Protein AF-X1DJU8-F1 (afdb_monomer)

Organism: NCBI:txid412755

Sequence (82 aa):
MGWLRPYAAKAKVEHEFDVDHLNVYVTFRFAMETTSDPLAEEVEHDVKPPNAKWLVEADDILKPVTASAWQDAWTLLLTIPN

Radius of gyration: 14.69 Å; Cα contacts (8 Å, |Δi|>4): 129; chains: 1; bounding box: 30×35×40 Å

Mean predicted aligned error: 9.41 Å

Structure (mmCIF, N/CA/C/O backbone):
data_AF-X1DJU8-F1
#
_entry.id   AF-X1DJU8-F1
#
loop_
_atom_site.group_PDB
_atom_site.id
_atom_site.type_symbol
_atom_site.label_atom_id
_atom_site.label_alt_id
_atom_site.label_comp_id
_atom_site.label_asym_id
_atom_site.label_entity_id
_atom_site.label_seq_id
_atom_site.pdbx_PDB_ins_code
_atom_site.Cartn_x
_atom_site.Cartn_y
_atom_site.Cartn_z
_atom_site.occupancy
_atom_site.B_iso_or_equiv
_atom_site.auth_seq_id
_atom_site.auth_comp_id
_atom_site.auth_asym_id
_atom_site.auth_atom_id
_atom_site.pdbx_PDB_model_num
ATOM 1 N N . MET A 1 1 ? 17.200 -24.458 -12.900 1.00 38.03 1 MET A N 1
ATOM 2 C CA . MET A 1 1 ? 17.476 -24.572 -11.449 1.00 38.03 1 MET A CA 1
ATOM 3 C C . MET A 1 1 ? 18.256 -23.333 -11.058 1.00 38.03 1 MET A C 1
ATOM 5 O O . MET A 1 1 ? 19.359 -23.175 -11.536 1.00 38.03 1 MET A O 1
ATOM 9 N N . GLY A 1 2 ? 17.771 -22.364 -10.308 1.00 48.19 2 GLY A N 1
ATOM 10 C CA . GLY A 1 2 ? 16.541 -22.184 -9.562 1.00 48.19 2 GLY A CA 1
ATOM 11 C C . GLY A 1 2 ? 16.848 -20.990 -8.672 1.00 48.19 2 GLY A C 1
ATOM 12 O O . GLY A 1 2 ? 17.752 -21.096 -7.859 1.00 48.19 2 GLY A O 1
ATOM 13 N N . TRP A 1 3 ? 16.178 -19.860 -8.881 1.00 43.56 3 TRP A N 1
ATOM 14 C CA . TRP A 1 3 ? 16.081 -18.786 -7.891 1.00 43.56 3 TRP A CA 1
ATOM 15 C C . TRP A 1 3 ? 14.938 -17.843 -8.267 1.00 43.56 3 TRP A C 1
ATOM 17 O O . TRP A 1 3 ? 15.097 -16.639 -8.424 1.00 43.56 3 TRP A O 1
ATOM 27 N N . LEU A 1 4 ? 13.733 -18.417 -8.328 1.00 46.81 4 LEU A N 1
ATOM 28 C CA . LEU A 1 4 ? 12.557 -17.712 -7.828 1.00 46.81 4 LEU A CA 1
ATOM 29 C C . LEU A 1 4 ? 12.810 -17.512 -6.333 1.00 46.81 4 LEU A C 1
ATOM 31 O O . LEU A 1 4 ? 12.398 -18.332 -5.515 1.00 46.81 4 LEU A O 1
ATOM 35 N N . ARG A 1 5 ? 13.599 -16.496 -5.968 1.00 49.47 5 ARG A N 1
ATOM 36 C CA . ARG A 1 5 ? 13.606 -16.058 -4.578 1.00 49.47 5 ARG A CA 1
ATOM 37 C C . ARG A 1 5 ? 12.189 -15.542 -4.344 1.00 49.47 5 ARG A C 1
ATOM 39 O O . ARG A 1 5 ? 11.796 -14.617 -5.055 1.00 49.47 5 ARG A O 1
ATOM 46 N N . PRO A 1 6 ? 11.402 -16.138 -3.433 1.00 46.16 6 PRO A N 1
ATOM 47 C CA . PRO A 1 6 ? 10.123 -15.551 -3.084 1.00 46.16 6 PRO A CA 1
ATOM 48 C C . PRO A 1 6 ? 10.414 -14.112 -2.662 1.00 46.16 6 PRO A C 1
ATOM 50 O O . PRO A 1 6 ? 11.298 -13.873 -1.836 1.00 46.16 6 PRO A O 1
ATOM 53 N N . TYR A 1 7 ? 9.763 -13.174 -3.347 1.00 52.41 7 TYR A N 1
ATOM 54 C CA . TYR A 1 7 ? 9.926 -11.731 -3.225 1.00 52.41 7 TYR A CA 1
ATOM 55 C C . TYR A 1 7 ? 9.515 -11.296 -1.812 1.00 52.41 7 TYR A C 1
ATOM 57 O O . TYR A 1 7 ? 8.422 -10.800 -1.577 1.00 52.41 7 TYR A O 1
ATOM 65 N N . ALA A 1 8 ? 10.374 -11.536 -0.826 1.00 47.19 8 ALA A N 1
ATOM 66 C CA . ALA A 1 8 ? 10.259 -10.949 0.497 1.00 47.19 8 ALA A CA 1
ATOM 67 C C . ALA A 1 8 ? 10.967 -9.597 0.426 1.00 47.19 8 ALA A C 1
ATOM 69 O O . ALA A 1 8 ? 12.085 -9.423 0.919 1.00 47.19 8 ALA A O 1
ATOM 70 N N . ALA A 1 9 ? 10.366 -8.658 -0.306 1.00 54.31 9 ALA A N 1
ATOM 71 C CA . ALA A 1 9 ? 10.866 -7.300 -0.341 1.00 54.31 9 ALA A CA 1
ATOM 72 C C . ALA A 1 9 ? 10.835 -6.753 1.084 1.00 54.31 9 ALA A C 1
ATOM 74 O O . ALA A 1 9 ? 9.783 -6.645 1.708 1.00 54.31 9 ALA A O 1
ATOM 75 N N . LYS A 1 10 ? 12.015 -6.429 1.616 1.00 61.34 10 LYS A N 1
ATOM 76 C CA . LYS A 1 10 ? 12.123 -5.588 2.802 1.00 61.34 10 LYS A CA 1
ATOM 77 C C . LYS A 1 10 ? 11.477 -4.254 2.428 1.00 61.34 10 LYS A C 1
ATOM 79 O O . LYS A 1 10 ? 12.088 -3.484 1.690 1.00 61.34 10 LYS A O 1
ATOM 84 N N . ALA A 1 11 ? 10.240 -4.047 2.857 1.00 73.00 11 ALA A N 1
ATOM 85 C CA . ALA A 1 11 ? 9.488 -2.832 2.608 1.00 73.00 11 ALA A CA 1
ATOM 86 C C . ALA A 1 11 ? 9.468 -1.974 3.874 1.00 73.00 11 ALA A C 1
ATOM 88 O O . ALA A 1 11 ? 9.428 -2.496 4.992 1.00 73.00 11 ALA A O 1
ATOM 89 N N . LYS A 1 12 ? 9.525 -0.658 3.696 1.00 86.50 12 LYS A N 1
ATOM 90 C CA . LYS A 1 12 ? 9.156 0.295 4.739 1.00 86.50 12 LYS A CA 1
ATOM 91 C C . LYS A 1 12 ? 7.639 0.447 4.674 1.00 86.50 12 LYS A C 1
ATOM 93 O O . LYS A 1 12 ? 7.107 0.655 3.587 1.00 86.50 12 LYS A O 1
ATOM 98 N N . VAL A 1 13 ? 6.968 0.296 5.812 1.00 88.88 13 VAL A N 1
ATOM 99 C CA . VAL A 1 13 ? 5.519 0.480 5.920 1.00 88.88 13 VAL A CA 1
ATOM 100 C C . VAL A 1 13 ? 5.266 1.713 6.771 1.00 88.88 13 VAL A C 1
ATOM 102 O O . VAL A 1 13 ? 5.693 1.769 7.924 1.00 88.88 13 VAL A O 1
ATOM 105 N N . GLU A 1 14 ? 4.597 2.696 6.188 1.00 91.62 14 GLU A N 1
ATOM 106 C CA . GLU A 1 14 ? 4.138 3.910 6.859 1.00 91.62 14 GLU A CA 1
ATOM 107 C C . GLU A 1 14 ? 2.619 3.955 6.789 1.00 91.62 14 GLU A C 1
ATOM 109 O O . GLU A 1 14 ? 2.023 3.434 5.850 1.00 91.62 14 GLU A O 1
ATOM 114 N N . HIS A 1 15 ? 1.986 4.532 7.802 1.00 90.31 15 HIS A N 1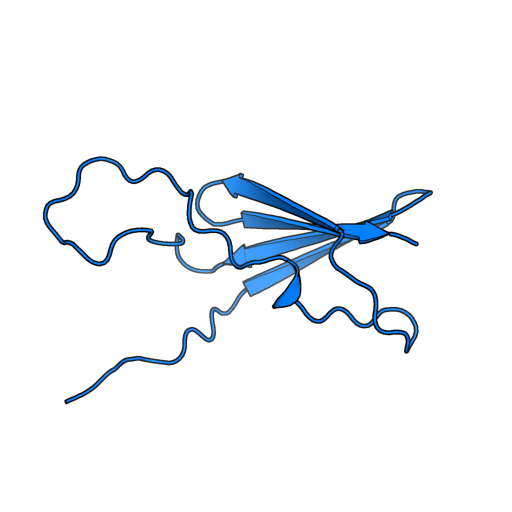
ATOM 115 C CA . HIS A 1 15 ? 0.537 4.620 7.857 1.00 90.31 15 HIS A CA 1
ATOM 116 C C . HIS A 1 15 ? 0.102 6.002 8.313 1.00 90.31 15 HIS A C 1
ATOM 118 O O . HIS A 1 15 ? 0.773 6.651 9.116 1.00 90.31 15 HIS A O 1
ATOM 124 N N . GLU A 1 16 ? -1.033 6.423 7.783 1.00 92.19 16 GLU A N 1
ATOM 125 C CA . GLU A 1 16 ? -1.674 7.693 8.067 1.00 92.19 16 GLU A CA 1
ATOM 126 C C . GLU A 1 16 ? -3.162 7.428 8.277 1.00 92.19 16 GLU A C 1
ATOM 128 O O . GLU A 1 16 ? -3.825 6.825 7.430 1.00 92.19 16 GLU A O 1
ATOM 133 N N . PHE A 1 17 ? -3.669 7.843 9.436 1.00 88.12 17 PHE A N 1
ATOM 134 C CA . PHE A 1 17 ? -5.089 7.768 9.747 1.00 88.12 17 PHE A CA 1
ATOM 135 C C . PHE A 1 17 ? -5.772 9.055 9.296 1.00 88.12 17 PHE A C 1
ATOM 137 O O . PHE A 1 17 ? -5.426 10.136 9.776 1.00 88.12 17 PHE A O 1
ATOM 144 N N . ASP A 1 18 ? -6.758 8.912 8.417 1.00 87.75 18 ASP A N 1
ATOM 145 C CA . ASP A 1 18 ? -7.734 9.949 8.101 1.00 87.75 18 ASP A CA 1
ATOM 146 C C . ASP A 1 18 ? -9.042 9.674 8.873 1.00 87.75 18 ASP A C 1
ATOM 148 O O . ASP A 1 18 ? -9.186 8.673 9.582 1.00 87.75 18 ASP A O 1
ATOM 152 N N . VAL A 1 19 ? -10.009 10.579 8.767 1.00 86.44 19 VAL A N 1
ATOM 153 C CA . VAL A 1 19 ? -11.289 10.545 9.482 1.00 86.44 19 VAL A CA 1
ATOM 154 C C . VAL A 1 19 ? -12.124 9.310 9.114 1.00 86.44 19 VAL A C 1
ATOM 156 O O . VAL A 1 19 ? -12.833 8.776 9.969 1.00 86.44 19 VAL A O 1
ATOM 159 N N . ASP A 1 20 ? -12.056 8.845 7.866 1.00 89.88 20 ASP A N 1
ATOM 160 C CA . ASP A 1 20 ? -12.897 7.771 7.317 1.00 89.88 20 ASP A CA 1
ATOM 161 C C . ASP A 1 20 ? -12.117 6.572 6.746 1.00 89.88 20 ASP A C 1
ATOM 163 O O . ASP A 1 20 ? -12.722 5.556 6.390 1.00 89.88 20 ASP A O 1
ATOM 167 N N . HIS A 1 21 ? -10.785 6.640 6.686 1.00 89.50 21 HIS A N 1
ATOM 168 C CA . HIS A 1 21 ? -9.957 5.568 6.140 1.00 89.50 21 HIS A CA 1
ATOM 169 C C . HIS A 1 21 ? -8.526 5.567 6.700 1.00 89.50 21 HIS A C 1
ATOM 171 O O . HIS A 1 21 ? -8.014 6.560 7.209 1.00 89.50 21 HIS A O 1
ATOM 177 N N . LEU A 1 22 ? -7.868 4.418 6.579 1.00 90.94 22 LEU A N 1
ATOM 178 C CA . LEU A 1 22 ? -6.457 4.202 6.863 1.00 90.94 22 LEU A CA 1
ATOM 179 C C . LEU A 1 22 ? -5.687 4.118 5.543 1.00 90.94 22 LEU A C 1
ATOM 181 O O . LEU A 1 22 ? -5.948 3.243 4.711 1.00 90.94 22 LEU A O 1
ATOM 185 N N . ASN A 1 23 ? -4.709 5.001 5.375 1.00 92.69 23 ASN A N 1
ATOM 186 C CA . ASN A 1 23 ? -3.746 4.948 4.284 1.00 92.69 23 ASN A CA 1
ATOM 187 C C . ASN A 1 23 ? -2.486 4.221 4.742 1.00 92.69 23 ASN A C 1
ATOM 189 O O . ASN A 1 23 ? -1.930 4.515 5.798 1.00 92.69 23 ASN A O 1
ATOM 193 N N . VAL A 1 24 ? -2.022 3.273 3.933 1.00 91.75 24 VAL A N 1
ATOM 194 C CA . VAL A 1 24 ? -0.794 2.513 4.170 1.00 91.75 24 VAL A CA 1
ATOM 195 C C . VAL A 1 24 ? 0.117 2.662 2.964 1.00 91.75 24 VAL A C 1
ATOM 197 O O . VAL A 1 24 ? -0.221 2.247 1.858 1.00 91.75 24 VAL A O 1
ATOM 200 N N . TYR A 1 25 ? 1.296 3.223 3.187 1.00 91.06 25 TYR A N 1
ATOM 201 C CA . TYR A 1 25 ? 2.341 3.385 2.191 1.00 91.06 25 TYR A CA 1
ATOM 202 C C . TYR A 1 25 ? 3.354 2.258 2.346 1.00 91.06 25 TYR A C 1
ATOM 204 O O . TYR A 1 25 ? 3.970 2.086 3.400 1.00 91.06 25 TYR A O 1
ATOM 212 N N . VAL A 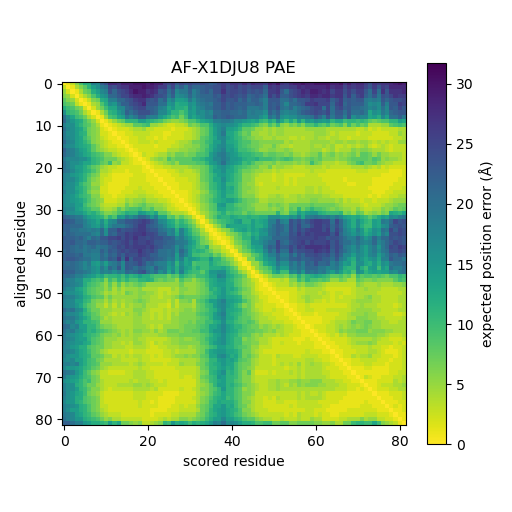1 26 ? 3.527 1.480 1.285 1.00 88.44 26 VAL A N 1
ATOM 213 C CA . VAL A 1 26 ? 4.477 0.373 1.217 1.00 88.44 26 VAL A CA 1
ATOM 214 C C . VAL A 1 26 ? 5.584 0.760 0.248 1.00 88.44 26 VAL A C 1
ATOM 216 O O . VAL A 1 26 ? 5.391 0.717 -0.964 1.00 88.44 26 VAL A O 1
ATOM 219 N N . THR A 1 27 ? 6.750 1.125 0.777 1.00 87.69 27 THR A N 1
ATOM 220 C CA . THR A 1 27 ? 7.930 1.464 -0.031 1.00 87.69 27 THR A CA 1
ATOM 221 C C . THR A 1 27 ? 8.865 0.267 -0.115 1.00 87.69 27 THR A C 1
ATOM 223 O O . THR A 1 27 ? 9.459 -0.160 0.881 1.00 87.69 27 THR A O 1
ATOM 226 N N . PHE A 1 28 ? 9.019 -0.281 -1.313 1.00 80.75 28 PHE A N 1
ATOM 227 C CA . PHE A 1 28 ? 9.885 -1.415 -1.597 1.00 80.75 28 PHE A CA 1
ATOM 228 C C . PHE A 1 28 ? 11.349 -0.983 -1.723 1.00 80.75 28 PHE A C 1
ATOM 230 O O . PHE A 1 28 ? 11.680 0.090 -2.218 1.00 80.75 28 PHE A O 1
ATOM 237 N N . ARG A 1 29 ? 12.267 -1.859 -1.297 1.00 77.44 29 ARG A N 1
ATOM 238 C CA . ARG A 1 29 ? 13.717 -1.619 -1.408 1.00 77.44 29 ARG A CA 1
ATOM 239 C C . ARG A 1 29 ? 14.213 -1.489 -2.855 1.00 77.44 29 ARG A C 1
ATOM 241 O O . ARG A 1 29 ? 15.239 -0.857 -3.088 1.00 77.44 29 ARG A O 1
ATOM 248 N N . PHE A 1 30 ? 13.542 -2.150 -3.787 1.00 70.94 30 PHE A N 1
ATOM 249 C CA . PHE A 1 30 ? 13.872 -2.148 -5.208 1.00 70.94 30 PHE A CA 1
ATOM 250 C C . PHE A 1 30 ? 12.650 -1.684 -5.982 1.00 70.94 30 PHE A C 1
ATOM 252 O O . PHE A 1 30 ? 11.530 -1.891 -5.512 1.00 70.94 30 PHE A O 1
ATOM 259 N N . ALA A 1 31 ? 12.878 -1.064 -7.141 1.00 71.94 31 ALA A N 1
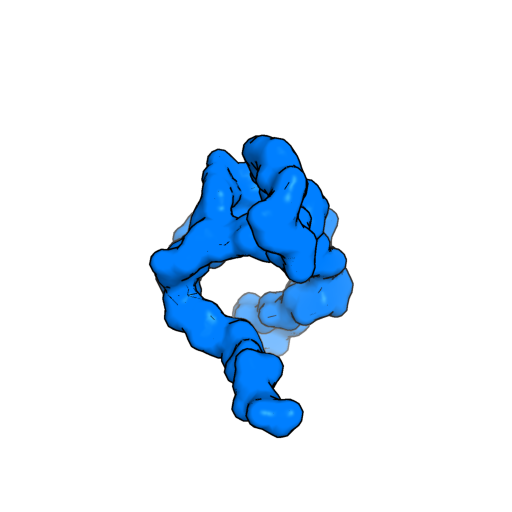ATOM 260 C CA . ALA A 1 31 ? 11.782 -0.688 -8.018 1.00 71.94 31 ALA A CA 1
ATOM 261 C C . ALA A 1 31 ? 11.008 -1.956 -8.381 1.00 71.94 31 ALA A C 1
ATOM 263 O O . ALA A 1 31 ? 11.606 -3.019 -8.581 1.00 71.94 31 ALA A O 1
ATOM 264 N N . MET A 1 32 ? 9.687 -1.861 -8.433 1.00 66.88 32 MET A N 1
ATOM 265 C CA . MET A 1 32 ? 8.877 -2.963 -8.925 1.00 66.88 32 MET A CA 1
ATOM 266 C C . MET A 1 32 ? 9.022 -3.028 -10.444 1.00 66.88 32 MET A C 1
ATOM 268 O O . MET A 1 32 ? 8.359 -2.301 -11.183 1.00 66.88 32 MET A O 1
ATOM 272 N N . GLU A 1 33 ? 9.948 -3.882 -10.889 1.00 57.19 33 GLU A N 1
ATOM 273 C CA . GLU A 1 33 ? 10.111 -4.252 -12.292 1.00 57.19 33 GLU A CA 1
ATOM 274 C C . GLU A 1 33 ? 8.825 -4.910 -12.789 1.00 57.19 33 GLU A C 1
ATOM 276 O O . GLU A 1 33 ? 8.304 -5.854 -12.189 1.00 57.19 33 GLU A O 1
ATOM 281 N N . THR A 1 34 ? 8.309 -4.406 -13.901 1.00 55.72 34 THR A N 1
ATOM 282 C CA . THR A 1 34 ? 7.083 -4.897 -14.534 1.00 55.72 34 THR A CA 1
ATOM 283 C C . THR A 1 34 ? 7.373 -5.421 -15.936 1.00 55.72 34 THR A C 1
ATOM 285 O O . THR A 1 34 ? 6.620 -5.215 -16.871 1.00 55.72 34 THR A O 1
ATOM 288 N N . THR A 1 35 ? 8.468 -6.159 -16.100 1.00 47.66 35 THR A N 1
ATOM 289 C CA . THR A 1 35 ? 8.631 -7.045 -17.255 1.00 47.66 35 THR A CA 1
ATOM 290 C C . THR A 1 35 ? 9.568 -8.196 -16.908 1.00 47.66 35 THR A C 1
ATOM 292 O O . THR A 1 35 ? 10.497 -8.046 -16.123 1.00 47.66 35 THR A O 1
ATOM 295 N N . SER A 1 36 ? 9.309 -9.369 -17.481 1.00 47.47 36 SER A N 1
ATOM 296 C CA . SER A 1 36 ? 10.246 -10.504 -17.451 1.00 47.47 36 SER A CA 1
ATOM 297 C C . SER A 1 36 ? 11.081 -10.585 -18.738 1.00 47.47 36 SER A C 1
ATOM 299 O O . SER A 1 36 ? 11.794 -11.566 -18.945 1.00 47.47 36 SER A O 1
ATOM 301 N N . ASP A 1 37 ? 10.996 -9.553 -19.587 1.00 46.84 37 ASP A N 1
ATOM 302 C CA . ASP A 1 37 ? 11.628 -9.469 -20.901 1.00 46.84 37 ASP A CA 1
ATOM 303 C C . ASP A 1 37 ? 12.777 -8.433 -20.908 1.00 46.84 37 ASP A C 1
ATOM 305 O O . ASP A 1 37 ? 12.531 -7.247 -20.678 1.00 46.84 37 ASP A O 1
ATOM 309 N N . PRO A 1 38 ? 14.032 -8.847 -21.173 1.00 47.00 38 PRO A N 1
ATOM 310 C CA . PRO A 1 38 ? 15.208 -7.974 -21.170 1.00 47.00 38 PRO A CA 1
ATOM 311 C C . PRO A 1 38 ? 15.310 -7.007 -22.369 1.00 47.00 38 PRO A C 1
ATOM 313 O O . PRO A 1 38 ? 16.315 -6.303 -22.471 1.00 47.00 38 PRO A O 1
ATOM 316 N N . LEU A 1 39 ? 14.330 -6.977 -23.284 1.00 53.28 39 LEU A N 1
ATOM 317 C CA . LEU A 1 39 ? 14.323 -6.112 -24.477 1.00 53.28 39 LEU A CA 1
ATOM 318 C C . LEU A 1 39 ? 13.183 -5.072 -24.514 1.00 53.28 39 LEU A C 1
ATOM 320 O O . LEU A 1 39 ? 13.012 -4.410 -25.537 1.00 53.28 39 LEU A O 1
ATOM 324 N N . ALA A 1 40 ? 12.397 -4.922 -23.445 1.00 51.00 40 ALA A N 1
ATOM 325 C CA . ALA A 1 40 ? 11.267 -3.987 -23.419 1.00 51.00 40 ALA A CA 1
ATOM 326 C C . ALA A 1 40 ? 11.699 -2.517 -23.180 1.00 51.00 40 ALA A C 1
ATOM 328 O O . ALA A 1 40 ? 12.620 -2.259 -22.405 1.00 51.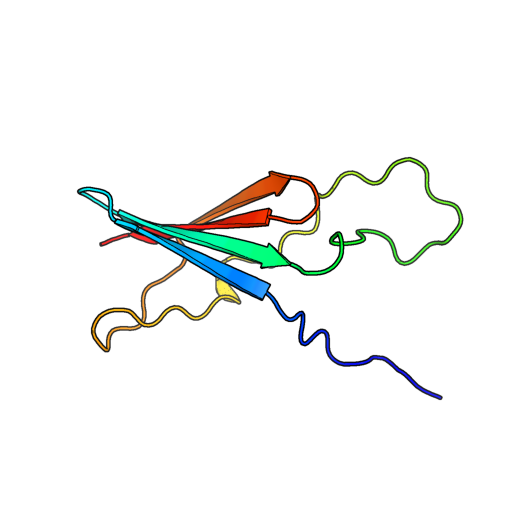00 40 ALA A O 1
ATOM 329 N N . GLU A 1 41 ? 11.022 -1.566 -23.845 1.00 53.78 41 GLU A N 1
ATOM 330 C CA . GLU A 1 41 ? 11.131 -0.110 -23.603 1.00 53.78 41 GLU A CA 1
ATOM 331 C C . GLU A 1 41 ? 10.636 0.284 -22.188 1.00 53.78 41 GLU A C 1
ATOM 333 O O . GLU A 1 41 ? 10.132 -0.573 -21.460 1.00 53.78 41 GLU A O 1
ATOM 338 N N . GLU A 1 42 ? 10.817 1.559 -21.786 1.00 48.84 42 GLU A N 1
ATOM 339 C CA . GLU A 1 42 ? 10.450 2.109 -20.461 1.00 48.84 42 GLU A CA 1
ATOM 340 C C . GLU A 1 42 ? 9.129 1.526 -19.938 1.00 48.84 42 GLU A C 1
ATOM 342 O O . GLU A 1 42 ? 8.072 1.655 -20.552 1.00 48.84 42 GLU A O 1
ATOM 347 N N . VAL A 1 43 ? 9.217 0.829 -18.807 1.00 52.09 43 VAL A N 1
ATOM 348 C CA . VAL A 1 43 ? 8.140 -0.027 -18.326 1.00 52.09 43 VAL A CA 1
ATOM 349 C C . VAL A 1 43 ? 7.112 0.813 -17.565 1.00 52.09 43 VAL A C 1
ATOM 351 O O . VAL A 1 43 ? 7.423 1.352 -16.503 1.00 52.09 43 VAL A O 1
ATOM 354 N N . GLU A 1 44 ? 5.880 0.905 -18.075 1.00 51.22 44 GLU A N 1
ATOM 355 C CA . GLU A 1 44 ? 4.732 1.368 -17.285 1.00 51.22 44 GLU A CA 1
ATOM 356 C C . GLU A 1 44 ? 4.584 0.464 -16.048 1.00 51.22 44 GLU A C 1
ATOM 358 O O . GLU A 1 44 ? 4.442 -0.755 -16.168 1.00 51.22 44 GLU A O 1
ATOM 363 N N . HIS A 1 45 ? 4.628 1.051 -14.846 1.00 52.28 45 HIS A N 1
ATOM 364 C CA . HIS A 1 45 ? 4.506 0.353 -13.557 1.00 52.28 45 HIS A CA 1
ATOM 365 C C . HIS A 1 45 ? 3.074 -0.164 -13.294 1.00 52.28 45 HIS A C 1
ATOM 367 O O . HIS A 1 45 ? 2.495 0.054 -12.230 1.00 52.28 45 HIS A O 1
ATOM 373 N N . ASP A 1 46 ? 2.476 -0.873 -14.247 1.00 52.50 46 ASP A N 1
ATOM 374 C CA . ASP A 1 46 ? 1.040 -1.161 -14.252 1.00 52.50 46 ASP A CA 1
ATOM 375 C C . ASP A 1 46 ? 0.657 -2.444 -13.510 1.00 52.50 46 ASP A C 1
ATOM 377 O O . ASP A 1 46 ? -0.502 -2.637 -13.128 1.00 52.50 46 ASP A O 1
ATOM 381 N N . VAL A 1 47 ? 1.614 -3.338 -13.235 1.00 63.66 47 VAL A N 1
ATOM 382 C CA . VAL A 1 47 ? 1.313 -4.603 -12.545 1.00 63.66 47 VAL A CA 1
ATOM 383 C C . VAL A 1 47 ? 1.313 -4.403 -11.031 1.00 63.66 47 VAL A C 1
ATOM 385 O O . VAL A 1 47 ? 2.224 -4.798 -10.302 1.00 63.66 47 VAL A O 1
ATOM 388 N N . LYS A 1 48 ? 0.238 -3.796 -10.534 1.00 72.25 48 LYS A N 1
ATOM 389 C CA . LYS A 1 48 ? -0.080 -3.764 -9.105 1.00 72.25 48 LYS A CA 1
ATOM 390 C C . LYS A 1 48 ? -0.659 -5.115 -8.650 1.00 72.25 48 LYS A C 1
ATOM 392 O O . LYS A 1 48 ? -1.551 -5.649 -9.317 1.00 72.25 48 LYS A O 1
ATOM 397 N N . PRO A 1 49 ? -0.249 -5.669 -7.490 1.00 73.56 49 PRO A N 1
ATOM 398 C CA . PRO A 1 49 ? -0.924 -6.828 -6.914 1.00 73.56 49 PRO A CA 1
ATOM 399 C C . PRO A 1 49 ? -2.428 -6.555 -6.705 1.00 73.56 49 PRO A C 1
ATOM 401 O O . PRO A 1 49 ? -2.783 -5.488 -6.198 1.00 73.56 49 PRO A O 1
ATOM 404 N N . PRO A 1 50 ? -3.326 -7.498 -7.055 1.00 82.69 50 PRO A N 1
ATOM 405 C CA . PRO A 1 50 ? -4.759 -7.337 -6.827 1.00 82.69 50 PRO A CA 1
ATOM 406 C C . PRO A 1 50 ? -5.087 -7.032 -5.363 1.00 82.69 50 PRO A C 1
ATOM 408 O O . PRO A 1 50 ? -4.543 -7.680 -4.469 1.00 82.69 50 PRO A O 1
ATOM 411 N N . ASN A 1 51 ? -6.032 -6.116 -5.123 1.00 84.94 51 ASN A N 1
ATOM 412 C CA . ASN A 1 51 ? -6.442 -5.696 -3.776 1.00 84.94 51 ASN A CA 1
ATOM 413 C C . ASN A 1 51 ? -6.787 -6.886 -2.862 1.00 84.94 51 ASN A C 1
ATOM 415 O O . ASN A 1 51 ? -6.354 -6.930 -1.718 1.00 84.94 51 ASN A O 1
ATOM 419 N N . ALA A 1 52 ? -7.481 -7.895 -3.400 1.00 82.88 52 ALA A N 1
ATOM 420 C CA . ALA A 1 52 ? -7.895 -9.095 -2.668 1.00 82.88 52 ALA A CA 1
ATOM 421 C C . ALA A 1 52 ? -6.737 -9.992 -2.179 1.00 82.88 52 ALA A C 1
ATOM 423 O O . ALA A 1 52 ? -6.976 -10.925 -1.419 1.00 82.88 52 ALA A O 1
ATOM 424 N N . LYS A 1 53 ? -5.497 -9.758 -2.630 1.00 83.75 53 LYS A N 1
ATOM 425 C CA . LYS A 1 53 ? -4.313 -10.487 -2.146 1.00 83.75 53 LYS A CA 1
ATOM 426 C C . LYS A 1 53 ? -3.678 -9.846 -0.914 1.00 83.75 53 LYS A C 1
ATOM 428 O O . LYS A 1 53 ? -2.830 -10.477 -0.289 1.00 83.75 53 LYS A O 1
ATOM 433 N N . TRP A 1 54 ? -4.051 -8.613 -0.584 1.00 84.75 54 TRP A N 1
ATOM 434 C CA . TRP A 1 54 ? -3.567 -7.933 0.607 1.00 84.75 54 TRP A CA 1
ATOM 435 C C . TRP A 1 54 ? -4.401 -8.351 1.812 1.00 84.75 54 TRP A C 1
ATOM 437 O O . TRP A 1 54 ? -5.629 -8.321 1.768 1.00 84.75 54 TRP A O 1
ATOM 447 N N . LEU A 1 55 ? -3.717 -8.729 2.886 1.00 84.25 55 LEU A N 1
ATOM 448 C CA . LEU A 1 55 ? -4.326 -9.001 4.180 1.00 84.25 55 LEU A CA 1
ATOM 449 C C . LEU A 1 55 ? -3.923 -7.863 5.111 1.00 84.25 55 LEU A C 1
ATOM 451 O O . LEU A 1 55 ? -2.732 -7.659 5.344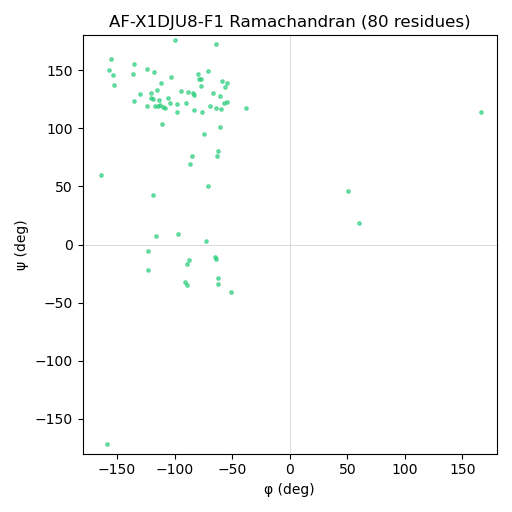 1.00 84.25 55 LEU A O 1
ATOM 455 N N . VAL A 1 56 ? -4.907 -7.109 5.593 1.00 85.81 56 VAL A N 1
ATOM 456 C CA . VAL A 1 56 ? -4.707 -6.045 6.577 1.00 85.81 56 VAL A CA 1
ATOM 457 C C . VAL A 1 56 ? -5.535 -6.391 7.801 1.00 85.81 56 VAL A C 1
ATOM 459 O O . VAL A 1 56 ? -6.734 -6.638 7.697 1.00 85.81 56 VAL A O 1
ATOM 462 N N . GLU A 1 57 ? -4.878 -6.422 8.951 1.00 87.25 57 GLU A N 1
ATOM 463 C CA . GLU A 1 57 ? -5.506 -6.580 10.254 1.00 87.25 57 GLU A CA 1
ATOM 464 C C . GLU A 1 57 ? -5.275 -5.287 11.033 1.00 87.25 57 GLU A C 1
ATOM 466 O O . GLU A 1 57 ? -4.131 -4.873 11.229 1.00 87.25 57 GLU A O 1
ATOM 471 N N . ALA A 1 58 ? -6.364 -4.624 11.406 1.00 83.31 58 ALA A N 1
ATOM 472 C CA . ALA A 1 58 ? -6.358 -3.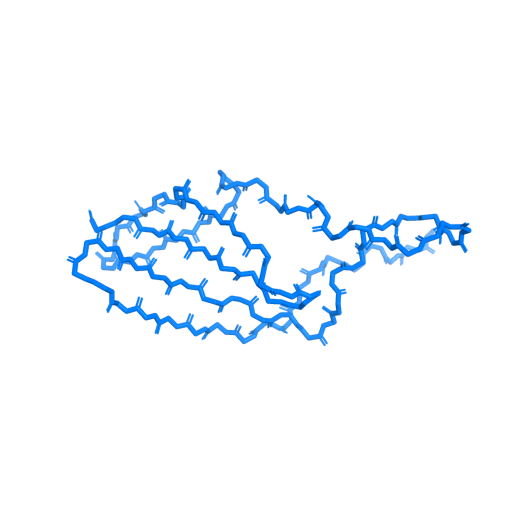408 12.208 1.00 83.31 58 ALA A CA 1
ATOM 473 C C . ALA A 1 58 ? -7.356 -3.600 13.352 1.00 83.31 58 ALA A C 1
ATOM 475 O O . ALA A 1 58 ? -8.482 -4.036 13.108 1.00 83.31 58 ALA A O 1
ATOM 476 N N . ASP A 1 59 ? -6.923 -3.323 14.583 1.00 8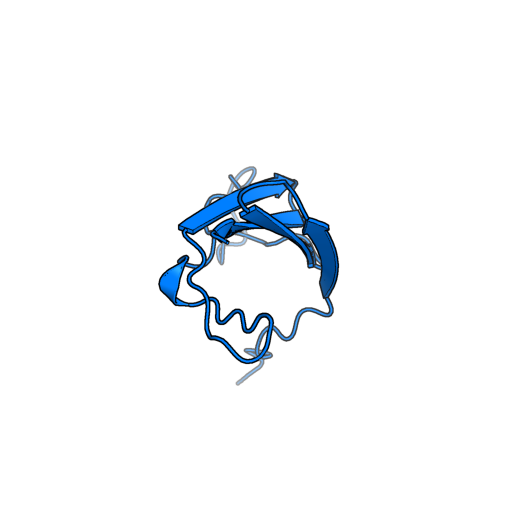5.44 59 ASP A N 1
ATOM 477 C CA . ASP A 1 59 ? -7.705 -3.545 15.808 1.00 85.44 59 ASP A CA 1
ATOM 478 C C . ASP A 1 59 ? -8.292 -4.967 15.913 1.00 85.44 59 ASP A C 1
ATOM 480 O O . ASP A 1 59 ? -9.475 -5.145 16.195 1.00 85.44 59 ASP A O 1
ATOM 484 N N . ASP A 1 60 ? -7.471 -5.988 15.633 1.00 87.62 60 ASP A N 1
ATOM 485 C CA . ASP A 1 60 ? -7.846 -7.415 15.639 1.00 87.62 60 ASP A CA 1
ATOM 486 C C . ASP A 1 60 ? -8.979 -7.787 14.651 1.00 87.62 60 ASP A C 1
ATOM 488 O O . ASP A 1 60 ? -9.625 -8.834 14.764 1.00 87.62 60 ASP A O 1
ATOM 492 N N . ILE A 1 61 ? -9.243 -6.929 13.657 1.00 88.94 61 ILE A N 1
ATOM 493 C CA . ILE A 1 61 ? -10.257 -7.138 12.620 1.00 88.94 61 ILE A CA 1
ATOM 494 C C . ILE A 1 61 ? -9.589 -7.143 11.243 1.00 88.94 61 ILE A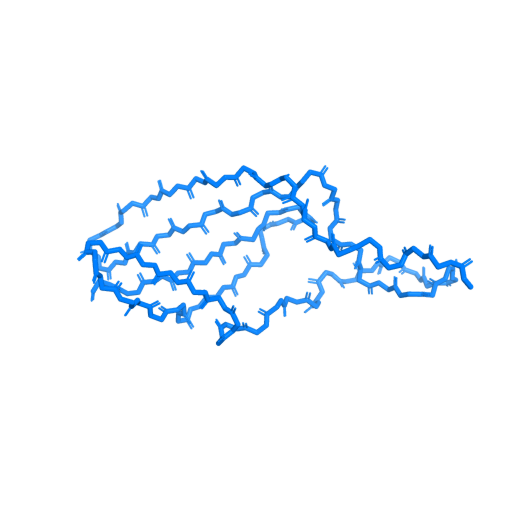 C 1
ATOM 496 O O . ILE A 1 61 ? -8.864 -6.220 10.870 1.00 88.94 61 ILE A O 1
ATOM 500 N N . LEU A 1 62 ? -9.896 -8.164 10.435 1.00 90.75 62 LEU A N 1
ATOM 501 C CA . LEU A 1 62 ? -9.504 -8.195 9.026 1.00 90.75 62 LEU A CA 1
ATOM 502 C C . LEU A 1 62 ? -10.280 -7.137 8.238 1.00 90.75 62 LEU A C 1
ATOM 504 O O . LEU A 1 62 ? -11.509 -7.194 8.136 1.00 90.75 62 LEU A O 1
ATOM 508 N N . LYS A 1 63 ? -9.553 -6.194 7.643 1.00 89.62 63 LYS A N 1
ATOM 509 C CA . LYS A 1 63 ? -10.110 -5.110 6.836 1.00 89.62 63 LYS A CA 1
ATOM 510 C C . LYS A 1 63 ? -9.717 -5.285 5.365 1.00 89.62 63 LYS A C 1
ATOM 512 O O . LYS A 1 63 ? -8.577 -5.647 5.064 1.00 89.62 63 LYS A O 1
ATOM 517 N N . PRO A 1 64 ? -10.637 -5.039 4.418 1.00 91.12 64 PRO A N 1
ATOM 518 C CA . PRO A 1 64 ? -10.324 -5.133 3.001 1.00 91.12 64 PRO A CA 1
ATOM 519 C C . PRO A 1 64 ? -9.530 -3.911 2.532 1.00 91.12 64 PRO A C 1
ATOM 521 O O . PRO A 1 64 ? -9.845 -2.778 2.884 1.00 91.12 64 PRO A O 1
ATOM 524 N N . VAL A 1 65 ? -8.563 -4.119 1.640 1.00 92.06 65 VAL A N 1
ATOM 525 C CA . VAL A 1 65 ? -7.999 -3.018 0.847 1.00 92.06 65 VAL A CA 1
ATOM 526 C C . VAL A 1 65 ? -9.001 -2.666 -0.253 1.00 92.06 65 VAL A C 1
ATOM 528 O O . VAL A 1 65 ? -9.267 -3.476 -1.141 1.00 92.06 65 VAL A O 1
ATOM 531 N N . THR A 1 66 ? -9.584 -1.470 -0.202 1.00 90.75 66 THR A N 1
ATOM 532 C CA . THR A 1 66 ? -10.625 -1.043 -1.158 1.00 90.75 66 THR A CA 1
ATOM 533 C C . THR A 1 66 ? -10.033 -0.364 -2.383 1.00 90.75 66 THR A C 1
ATOM 535 O O . THR A 1 66 ? -10.498 -0.595 -3.499 1.00 90.75 66 THR A O 1
ATOM 538 N N . ALA A 1 67 ? -8.945 0.382 -2.204 1.00 89.38 67 ALA A N 1
ATOM 539 C CA . ALA A 1 67 ? -8.202 1.015 -3.281 1.00 89.38 67 ALA A CA 1
ATOM 540 C C . ALA A 1 67 ? -6.696 0.822 -3.093 1.00 89.38 67 ALA A C 1
ATOM 542 O O . ALA A 1 67 ? -6.207 0.592 -1.989 1.00 89.38 67 ALA A O 1
ATOM 543 N N . SER A 1 68 ? -5.955 0.885 -4.197 1.00 88.06 68 SER A N 1
ATOM 544 C CA . SER A 1 68 ? -4.502 1.035 -4.133 1.00 88.06 68 SER A CA 1
ATOM 545 C C . SER A 1 68 ? -3.948 1.640 -5.416 1.00 88.06 68 SER A C 1
ATOM 547 O O . SER A 1 68 ? -4.522 1.446 -6.492 1.00 88.06 68 SER A O 1
ATOM 549 N N . ALA A 1 69 ? -2.845 2.368 -5.303 1.00 87.75 69 ALA A N 1
ATOM 550 C CA . ALA A 1 69 ? -2.242 3.110 -6.404 1.00 87.75 69 ALA A CA 1
ATOM 551 C C . ALA A 1 69 ? -0.732 3.261 -6.200 1.00 87.75 69 ALA A C 1
ATOM 553 O O . ALA A 1 69 ? -0.282 3.558 -5.091 1.00 87.75 69 ALA A O 1
ATOM 554 N N . TRP A 1 70 ? 0.044 3.074 -7.268 1.00 86.44 70 TRP A N 1
ATOM 555 C CA . TRP A 1 70 ? 1.465 3.418 -7.267 1.00 86.44 70 TRP A CA 1
ATOM 556 C C . TRP A 1 70 ? 1.620 4.934 -7.147 1.00 86.44 70 TRP A C 1
ATOM 558 O O . TRP A 1 70 ? 0.961 5.679 -7.868 1.00 86.44 70 TRP A O 1
ATOM 568 N N . GLN A 1 71 ? 2.457 5.378 -6.213 1.00 86.62 71 GLN A N 1
ATOM 569 C CA . GLN A 1 71 ? 2.849 6.784 -6.074 1.00 86.62 71 GLN A CA 1
ATOM 570 C C . GLN A 1 71 ? 4.116 7.076 -6.884 1.00 86.62 71 GLN A C 1
ATOM 572 O O . GLN A 1 71 ? 4.292 8.171 -7.409 1.00 86.62 71 GLN A O 1
ATOM 577 N N . ASP A 1 72 ? 4.983 6.071 -6.998 1.00 84.19 72 ASP A N 1
ATOM 578 C CA . ASP A 1 72 ? 6.215 6.071 -7.778 1.00 84.19 72 ASP A CA 1
ATOM 579 C C . ASP A 1 72 ? 6.632 4.610 -8.079 1.00 84.19 72 ASP A C 1
ATOM 581 O O . ASP A 1 72 ? 5.886 3.671 -7.790 1.00 84.19 72 ASP A O 1
ATOM 585 N N . ALA A 1 73 ? 7.827 4.401 -8.642 1.00 78.19 73 ALA A N 1
ATOM 586 C CA . ALA A 1 73 ? 8.356 3.079 -9.004 1.00 78.19 73 ALA A CA 1
ATOM 587 C C . ALA A 1 73 ? 8.606 2.124 -7.812 1.00 78.19 73 ALA A C 1
ATOM 589 O O . ALA A 1 73 ? 8.859 0.930 -8.005 1.00 78.19 73 ALA A O 1
ATOM 590 N N . TRP A 1 74 ? 8.578 2.637 -6.581 1.00 82.62 74 TRP A N 1
ATOM 591 C CA . TRP A 1 74 ? 8.915 1.936 -5.341 1.00 82.62 74 TRP A CA 1
ATOM 592 C C . TRP A 1 74 ? 7.789 1.948 -4.311 1.00 82.62 74 TRP A C 1
ATOM 594 O O . TRP A 1 74 ? 7.797 1.100 -3.422 1.00 82.62 74 TRP A O 1
ATOM 604 N N . THR A 1 75 ? 6.848 2.885 -4.383 1.00 86.56 75 THR A N 1
ATOM 605 C CA . THR A 1 75 ? 5.892 3.155 -3.307 1.00 86.56 75 THR A CA 1
ATOM 606 C C . THR A 1 75 ? 4.468 2.874 -3.750 1.00 86.56 75 THR A C 1
ATOM 608 O O . THR A 1 75 ? 3.937 3.515 -4.658 1.00 86.56 75 THR A O 1
ATOM 611 N N . LEU A 1 76 ? 3.822 1.936 -3.059 1.00 88.56 76 LEU A N 1
ATOM 612 C CA . LEU A 1 76 ? 2.421 1.591 -3.252 1.00 88.56 76 LEU A CA 1
ATOM 613 C C . LEU A 1 76 ? 1.572 2.132 -2.102 1.00 88.56 76 LEU A C 1
ATOM 615 O O . LEU A 1 76 ? 1.828 1.810 -0.944 1.00 88.56 76 LEU A O 1
ATOM 619 N N . LEU A 1 77 ? 0.533 2.896 -2.423 1.00 90.88 77 LEU A N 1
ATOM 620 C CA . LEU A 1 77 ? -0.503 3.297 -1.475 1.00 90.88 77 LEU A CA 1
ATOM 621 C C . LEU A 1 77 ? -1.608 2.238 -1.438 1.00 90.88 77 LEU A C 1
ATOM 623 O O . LEU A 1 77 ? -2.115 1.843 -2.488 1.00 90.88 77 LEU A O 1
ATOM 627 N N . LEU A 1 78 ? -2.001 1.814 -0.240 1.00 91.88 78 LEU A N 1
ATOM 628 C CA . LEU A 1 78 ? -3.172 0.988 0.046 1.00 91.88 78 LEU A CA 1
ATOM 629 C C . LEU A 1 78 ? -4.158 1.798 0.894 1.00 91.88 78 LEU A C 1
ATOM 631 O O . LEU A 1 78 ? -3.764 2.376 1.903 1.00 91.88 78 LEU A O 1
ATOM 635 N N . THR A 1 79 ? -5.434 1.786 0.520 1.00 92.88 79 THR A N 1
ATOM 636 C CA . THR A 1 79 ? -6.505 2.466 1.260 1.00 92.88 79 THR A CA 1
ATOM 637 C C . THR A 1 79 ? -7.457 1.436 1.852 1.00 92.88 79 THR A C 1
ATOM 639 O O . THR A 1 79 ? -8.010 0.585 1.141 1.00 92.88 79 THR A O 1
ATOM 642 N N . ILE A 1 80 ? -7.647 1.517 3.164 1.00 91.94 80 ILE A N 1
ATOM 643 C CA . ILE A 1 80 ? -8.471 0.617 3.965 1.00 91.94 80 ILE A CA 1
ATOM 644 C C . ILE A 1 80 ? -9.584 1.447 4.615 1.00 91.94 80 ILE A C 1
ATOM 646 O O . ILE A 1 80 ? -9.278 2.437 5.269 1.00 91.94 80 ILE A O 1
ATOM 650 N N . PRO A 1 81 ? -10.867 1.098 4.447 1.00 89.06 81 PRO A N 1
ATOM 651 C CA . PRO A 1 81 ? -11.956 1.833 5.079 1.00 89.06 81 PRO A CA 1
ATOM 652 C C . PRO A 1 81 ? -11.963 1.587 6.593 1.00 89.06 81 PRO A C 1
ATOM 654 O O . PRO A 1 81 ? -11.595 0.493 7.041 1.00 89.06 81 PRO A O 1
ATOM 657 N N . ASN A 1 82 ? -12.407 2.586 7.357 1.00 78.62 82 ASN A N 1
ATOM 658 C CA . ASN A 1 82 ? -12.683 2.425 8.787 1.00 78.62 82 ASN A CA 1
ATOM 659 C C . ASN A 1 82 ? -13.854 1.457 9.025 1.00 78.62 82 ASN A C 1
ATOM 661 O O . ASN A 1 82 ? -14.882 1.554 8.320 1.00 78.62 82 ASN A O 1
#

Nearest PDB structures (foldseek):
  2qiq-assembly1_A  TM=5.805E-01  e=4.966E-01  Severe acute respiratory syndrome-related coronavirus
  7tdz-assembly1_C  TM=4.310E-01  e=3.459E+00  Xenopus laevis
  7cko-assembly1_B  TM=5.571E-01  e=5.873E+00  Homo sapiens

Foldseek 3Di:
DDDPPPCPFPWDWDWDDDPWKIKIKTFGPDFPDDDPDPPDDDDDLPDDDDQVVDWDADPNDTWGQPDKDDPDRGIIITITTD

Solvent-accessible surface area (backbone atoms only — not comparable to full-atom values): 5293 Å² total; per-residue (Å²): 140,85,77,86,66,77,86,75,65,67,54,51,77,48,75,49,82,56,97,66,31,38,41,37,39,40,34,39,78,54,64,62,76,62,66,97,57,98,82,67,72,91,67,68,77,70,81,65,81,61,49,90,77,54,85,44,73,57,95,94,35,83,44,63,43,78,47,71,49,72,80,52,67,35,31,37,39,36,35,28,68,110

Secondary structure (DSSP, 8-state):
----------EEEEEEE-SSEEEEEEEESS-----S-TT--S-----PPPGGG--EEE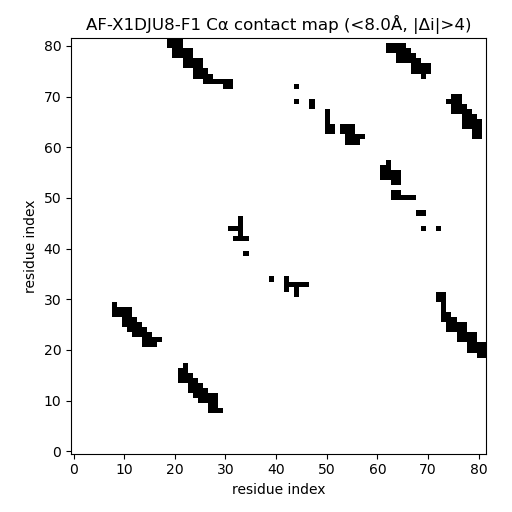TTEEE---EEEESSSSEEEEEEE-

pLDDT: mean 75.1, std 17.19, range [38.03, 92.88]